Protein AF-A0A031IZ53-F1 (afdb_monomer_lite)

Secondary structure (DSSP, 8-state):
---HHHHHHHHHHHHHHHHHHHHHHHHH----TTS--B-S--------TTTTHHHHTTGGGGGGS-HHHHHHHHHHHHHHHHHHHHTSTTSHHHH--BHHHHHHHHHHHHHHHHHHHHHHH---

pLDDT: mean 81.45, std 12.88, range [38.38, 95.81]

Radius of gyration: 16.67 Å; chains: 1; bounding box: 40×30×51 Å

Foldseek 3Di:
DPPPVPVLVVLVVVLVVLVVQLVVLVVVDDPDVPDFSWDPDAQADDDDPCPPVVCVVCVVVLVVDDPVLSVLVVLLVVLVVVLNQQRHCPHCRNPIPGSVNSVVNSVSSVSSSVSVVVNVPDDD

Sequence (124 aa):
MIRKRDYLNQLKSVRAQLTEINNQIASTHSDDETTPNTANHAFVVAVSSDYCKIYKANLDKLGMIKGTQLSKIVNFYSLIESIILDAKPDGILGSRGSVEDYSEVIEFLDDALKLADELSTQKA

Structure (mmCIF, N/CA/C/O backbone):
data_AF-A0A031IZ53-F1
#
_entry.id   AF-A0A031IZ53-F1
#
loop_
_atom_site.group_PDB
_atom_site.id
_atom_site.type_symbol
_atom_site.label_atom_id
_atom_site.label_alt_id
_atom_site.label_comp_id
_atom_site.label_asym_id
_atom_site.label_entity_id
_atom_site.label_seq_id
_atom_site.pdbx_PDB_ins_code
_atom_site.Cartn_x
_atom_site.Cartn_y
_atom_site.Cartn_z
_atom_site.occupancy
_atom_site.B_iso_or_equiv
_atom_site.auth_seq_id
_atom_site.auth_comp_id
_atom_site.auth_asym_id
_atom_site.auth_atom_id
_atom_site.pdbx_PDB_model_num
ATOM 1 N N . MET A 1 1 ? -0.077 -17.886 17.181 1.00 38.38 1 MET A N 1
ATOM 2 C CA . MET A 1 1 ? 0.265 -16.504 17.587 1.00 38.38 1 MET A CA 1
ATOM 3 C C . MET A 1 1 ? 0.946 -15.830 16.404 1.00 38.38 1 MET A C 1
ATOM 5 O O . MET A 1 1 ? 2.135 -16.024 16.199 1.00 38.38 1 MET A O 1
ATOM 9 N N . ILE A 1 2 ? 0.183 -15.138 15.556 1.00 43.62 2 ILE A N 1
ATOM 10 C CA . ILE A 1 2 ? 0.742 -14.424 14.403 1.00 43.62 2 ILE A CA 1
ATOM 11 C C . ILE A 1 2 ? 1.507 -13.222 14.968 1.00 43.62 2 ILE A C 1
ATOM 13 O O . ILE A 1 2 ? 0.920 -12.352 15.613 1.00 43.62 2 ILE A O 1
ATOM 17 N N . ARG A 1 3 ? 2.839 -13.236 14.858 1.00 48.12 3 ARG A N 1
ATOM 18 C CA . ARG A 1 3 ? 3.704 -12.212 15.451 1.00 48.12 3 ARG A CA 1
ATOM 19 C C . ARG A 1 3 ? 3.433 -10.889 14.737 1.00 48.12 3 ARG A C 1
ATOM 21 O O . ARG A 1 3 ? 3.942 -10.662 13.652 1.00 48.12 3 ARG A O 1
ATOM 28 N N . LYS A 1 4 ? 2.677 -9.992 15.377 1.00 52.06 4 LYS A N 1
ATOM 29 C CA . LYS A 1 4 ? 2.358 -8.627 14.906 1.00 52.06 4 LYS A CA 1
ATOM 30 C C . LYS A 1 4 ? 3.583 -7.845 14.381 1.00 52.06 4 LYS A C 1
ATOM 32 O O . LYS A 1 4 ? 3.432 -6.961 13.551 1.00 52.06 4 LYS A O 1
ATOM 37 N N . ARG A 1 5 ? 4.790 -8.191 14.855 1.00 52.84 5 ARG A N 1
ATOM 38 C CA . ARG A 1 5 ? 6.078 -7.608 14.440 1.00 52.84 5 ARG A CA 1
ATOM 39 C C . ARG A 1 5 ? 6.552 -8.020 13.045 1.00 52.84 5 ARG A C 1
ATOM 41 O O . ARG A 1 5 ? 7.353 -7.295 12.478 1.00 52.84 5 ARG A O 1
ATOM 48 N N . ASP A 1 6 ? 6.089 -9.140 12.499 1.00 71.00 6 ASP A N 1
ATOM 49 C CA . ASP A 1 6 ? 6.628 -9.640 11.232 1.00 71.00 6 ASP A CA 1
ATOM 50 C C . ASP A 1 6 ? 6.065 -8.872 10.025 1.00 71.00 6 ASP A C 1
ATOM 52 O O . ASP A 1 6 ? 6.813 -8.483 9.138 1.00 71.00 6 ASP A O 1
ATOM 56 N N . TYR A 1 7 ? 4.776 -8.511 10.044 1.00 75.19 7 TYR A N 1
ATOM 57 C CA . TYR A 1 7 ? 4.145 -7.804 8.919 1.00 75.19 7 TYR A CA 1
ATOM 58 C C . TYR A 1 7 ? 4.684 -6.393 8.677 1.00 75.19 7 TYR A C 1
ATOM 60 O O . TYR A 1 7 ? 4.908 -6.020 7.532 1.00 75.19 7 TYR A O 1
ATOM 68 N N . LEU A 1 8 ? 4.929 -5.601 9.728 1.00 78.88 8 LEU A N 1
ATOM 69 C CA . LEU A 1 8 ? 5.513 -4.265 9.540 1.00 78.88 8 LEU A CA 1
ATOM 70 C C . LEU A 1 8 ? 6.948 -4.352 9.014 1.00 78.88 8 LEU A C 1
ATOM 72 O O . LEU A 1 8 ? 7.355 -3.525 8.205 1.00 78.88 8 LEU A O 1
ATOM 76 N N . ASN A 1 9 ? 7.704 -5.367 9.434 1.00 82.38 9 ASN A N 1
ATOM 77 C CA . ASN A 1 9 ? 9.044 -5.604 8.905 1.00 82.38 9 ASN A CA 1
ATOM 78 C C . ASN A 1 9 ? 8.999 -6.052 7.438 1.00 82.38 9 ASN A C 1
ATOM 80 O O . ASN A 1 9 ? 9.827 -5.607 6.649 1.00 82.38 9 ASN A O 1
ATOM 84 N N . GLN A 1 10 ? 8.012 -6.867 7.057 1.00 82.94 10 GLN A N 1
ATOM 85 C CA . GLN A 1 10 ? 7.774 -7.237 5.660 1.00 82.94 10 GLN A CA 1
ATOM 86 C C . GLN A 1 10 ? 7.447 -6.006 4.807 1.00 82.94 10 GLN A C 1
ATOM 88 O O . GLN A 1 10 ? 8.076 -5.820 3.772 1.00 82.94 10 GLN A O 1
ATOM 93 N N . LEU A 1 11 ? 6.559 -5.117 5.267 1.00 84.75 11 LEU A N 1
ATOM 94 C CA . LEU A 1 11 ? 6.251 -3.866 4.560 1.00 84.75 11 LEU A CA 1
ATOM 95 C C . LEU A 1 11 ? 7.488 -2.967 4.407 1.00 84.75 11 LEU A C 1
ATOM 97 O O . LEU A 1 11 ? 7.740 -2.447 3.324 1.00 84.75 11 LEU A O 1
ATOM 101 N N . LYS A 1 12 ? 8.318 -2.843 5.449 1.00 87.06 12 LYS A N 1
ATOM 102 C CA . LYS A 1 12 ? 9.592 -2.104 5.371 1.00 87.06 12 LYS A CA 1
ATOM 103 C C . LYS A 1 12 ? 10.574 -2.733 4.378 1.00 87.06 12 LYS A C 1
ATOM 105 O O . LYS A 1 12 ? 11.268 -2.011 3.669 1.00 87.06 12 LYS A O 1
ATOM 110 N N . SER A 1 13 ? 10.629 -4.064 4.310 1.00 86.75 13 SER A N 1
ATOM 111 C CA . SER A 1 13 ? 11.455 -4.772 3.327 1.00 86.75 13 SER A CA 1
ATOM 112 C C . SER A 1 13 ? 10.953 -4.551 1.900 1.00 86.75 13 SER A C 1
ATOM 114 O O . SER A 1 13 ? 11.762 -4.276 1.020 1.00 86.75 13 SER A O 1
ATOM 116 N N . VAL A 1 14 ? 9.636 -4.600 1.682 1.00 87.62 14 VAL A N 1
ATOM 117 C CA . VAL A 1 14 ? 9.013 -4.296 0.384 1.00 87.62 14 VAL A CA 1
ATOM 118 C C . VAL A 1 14 ? 9.337 -2.866 -0.044 1.00 87.62 14 VAL A C 1
ATOM 120 O O . VAL A 1 14 ? 9.787 -2.659 -1.165 1.00 87.62 14 VAL A O 1
ATOM 123 N N . ARG A 1 15 ? 9.223 -1.888 0.863 1.00 90.81 15 ARG A N 1
ATOM 124 C CA . ARG A 1 15 ? 9.604 -0.493 0.592 1.00 90.81 15 ARG A CA 1
ATOM 125 C C . ARG A 1 15 ? 11.054 -0.366 0.124 1.00 90.81 15 ARG A C 1
ATOM 127 O O . ARG A 1 15 ? 11.336 0.348 -0.835 1.00 90.81 15 ARG A O 1
ATOM 134 N N . ALA A 1 16 ? 11.976 -1.053 0.802 1.00 88.75 16 ALA A N 1
ATOM 135 C CA . ALA A 1 16 ? 13.389 -1.036 0.438 1.00 88.75 16 ALA A CA 1
ATOM 136 C C . ALA A 1 16 ? 13.621 -1.621 -0.965 1.00 88.75 16 ALA A C 1
ATOM 138 O O . ALA A 1 16 ? 14.345 -1.018 -1.751 1.00 88.75 16 ALA A O 1
ATOM 139 N N . GLN A 1 17 ? 12.952 -2.730 -1.298 1.00 88.19 17 GLN A N 1
ATOM 140 C CA . GLN A 1 17 ? 13.019 -3.338 -2.632 1.00 88.19 17 GLN A CA 1
ATOM 141 C C . GLN A 1 17 ? 12.468 -2.405 -3.716 1.00 88.19 17 GLN A C 1
ATOM 143 O O . GLN A 1 17 ? 13.121 -2.210 -4.736 1.00 88.19 17 GLN A O 1
ATOM 148 N N . LEU A 1 18 ? 11.309 -1.779 -3.483 1.00 87.56 18 LEU A N 1
ATOM 149 C CA . LEU A 1 18 ? 10.729 -0.813 -4.421 1.00 87.56 18 LEU A CA 1
ATOM 150 C C . LEU A 1 18 ? 11.670 0.372 -4.658 1.00 87.56 18 LEU A C 1
ATOM 152 O O . LEU A 1 18 ? 11.865 0.784 -5.796 1.00 87.56 18 LEU A O 1
ATOM 156 N N . THR A 1 19 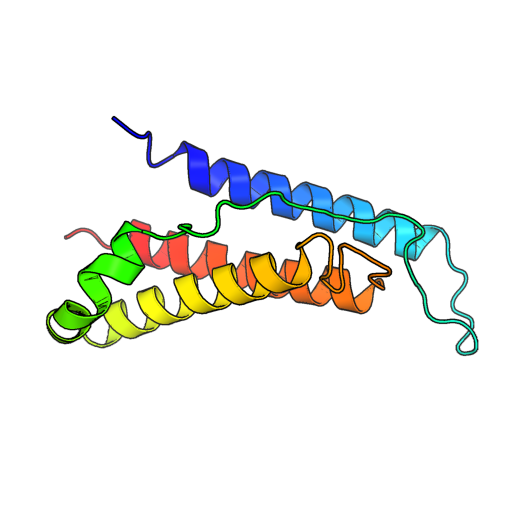? 12.305 0.879 -3.598 1.00 88.31 19 THR A N 1
ATOM 157 C CA . THR A 1 19 ? 13.276 1.981 -3.694 1.00 88.31 19 THR A CA 1
ATOM 158 C C . THR A 1 19 ? 14.505 1.578 -4.509 1.00 88.31 19 THR A C 1
ATOM 160 O O . THR A 1 19 ? 14.999 2.360 -5.318 1.00 88.31 19 THR A O 1
ATOM 163 N N . GLU A 1 20 ? 15.009 0.361 -4.307 1.00 89.06 20 GLU A N 1
ATOM 164 C CA . GLU A 1 20 ? 16.140 -0.161 -5.070 1.00 89.06 20 GLU A CA 1
ATOM 165 C C . GLU A 1 20 ? 15.803 -0.278 -6.561 1.00 89.06 20 GLU A C 1
ATOM 167 O O . GLU A 1 20 ? 16.568 0.210 -7.391 1.00 89.06 20 GLU A O 1
ATOM 172 N N . ILE A 1 21 ? 14.634 -0.836 -6.893 1.00 86.12 21 ILE A N 1
ATOM 173 C CA . ILE A 1 21 ? 14.150 -0.934 -8.277 1.00 86.12 21 ILE A CA 1
ATOM 174 C C . ILE A 1 21 ? 14.008 0.461 -8.892 1.00 86.12 21 ILE A C 1
ATOM 176 O O . ILE A 1 21 ? 14.519 0.701 -9.984 1.00 86.12 21 ILE A O 1
ATOM 180 N N . ASN A 1 22 ? 13.396 1.404 -8.174 1.00 85.88 22 ASN A N 1
ATOM 181 C CA . ASN A 1 22 ? 13.209 2.771 -8.650 1.00 85.88 22 ASN A CA 1
ATOM 182 C C . ASN A 1 22 ? 14.541 3.447 -9.023 1.00 85.88 22 ASN A C 1
ATOM 184 O O . ASN A 1 22 ? 14.692 4.010 -10.105 1.00 85.88 22 ASN A O 1
ATOM 188 N N . ASN A 1 23 ? 15.553 3.310 -8.160 1.00 86.31 23 ASN A N 1
ATOM 189 C CA . ASN A 1 23 ? 16.892 3.851 -8.405 1.00 86.31 23 ASN A CA 1
ATOM 190 C C . ASN A 1 23 ? 17.600 3.167 -9.589 1.00 86.31 23 ASN A C 1
ATOM 192 O O . ASN A 1 23 ? 18.363 3.810 -10.315 1.00 86.31 23 ASN A O 1
ATOM 196 N N . GLN A 1 24 ? 17.370 1.868 -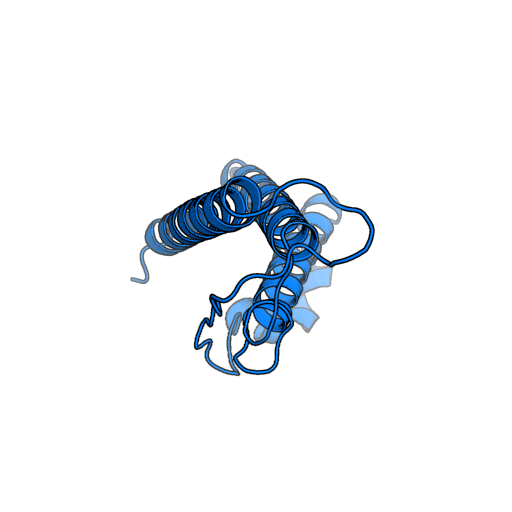9.804 1.00 84.50 24 GLN A N 1
ATOM 197 C CA . GLN A 1 24 ? 17.913 1.147 -10.961 1.00 84.50 24 GLN A CA 1
ATOM 198 C C . GLN A 1 24 ? 17.305 1.654 -12.273 1.00 84.50 24 GLN A C 1
ATOM 200 O O . GLN A 1 24 ? 18.037 1.883 -13.235 1.00 84.50 24 GLN A O 1
ATOM 205 N N . ILE A 1 25 ? 15.989 1.879 -12.302 1.00 80.94 25 ILE A N 1
ATOM 206 C CA . ILE A 1 25 ? 15.299 2.443 -13.468 1.00 80.94 25 ILE A CA 1
ATOM 207 C C . ILE A 1 25 ? 15.837 3.856 -13.746 1.00 80.94 25 ILE A C 1
ATOM 209 O O . ILE A 1 25 ? 16.320 4.120 -14.848 1.00 80.94 25 ILE A O 1
ATOM 213 N N . ALA A 1 26 ? 15.884 4.711 -12.718 1.00 81.31 26 ALA A N 1
ATOM 214 C CA . ALA A 1 26 ? 16.379 6.083 -12.823 1.00 81.31 26 ALA A CA 1
ATOM 215 C C . ALA A 1 26 ? 17.839 6.172 -13.301 1.00 81.31 26 ALA A C 1
ATOM 217 O O . ALA A 1 26 ? 18.166 7.025 -14.116 1.00 81.31 26 ALA A O 1
ATOM 218 N N . SER A 1 27 ? 18.722 5.278 -12.843 1.00 79.06 27 SER A N 1
ATOM 219 C CA . SER A 1 27 ? 20.139 5.275 -13.249 1.00 79.06 27 SER A CA 1
ATOM 220 C C . SER A 1 27 ? 20.401 4.710 -14.648 1.00 79.06 27 SER A C 1
ATOM 222 O O . SER A 1 27 ? 21.475 4.938 -15.203 1.00 79.06 27 SER A O 1
ATOM 224 N N . THR A 1 28 ? 19.445 3.972 -15.221 1.00 72.88 28 THR A N 1
ATOM 225 C CA . THR A 1 28 ? 19.578 3.370 -16.557 1.00 72.88 28 THR A CA 1
ATOM 226 C C . THR A 1 28 ? 19.089 4.308 -17.667 1.00 72.88 28 THR A C 1
ATOM 228 O O . THR A 1 28 ? 19.473 4.132 -18.824 1.00 72.88 28 THR A O 1
ATOM 231 N N . HIS A 1 29 ? 18.277 5.316 -17.338 1.00 63.59 29 HIS A N 1
ATOM 232 C CA . HIS A 1 29 ? 17.805 6.312 -18.298 1.00 63.59 29 HIS A CA 1
ATOM 233 C C . HIS A 1 29 ? 18.656 7.583 -18.288 1.00 63.59 29 HIS A C 1
ATOM 235 O O . HIS A 1 29 ? 19.067 8.088 -17.248 1.00 63.59 29 HIS A O 1
ATOM 241 N N . SER A 1 30 ? 18.884 8.114 -19.486 1.00 59.06 30 SER A N 1
ATOM 242 C CA . SER A 1 30 ? 19.298 9.496 -19.697 1.00 59.06 30 SER A CA 1
ATOM 243 C C . SER A 1 30 ? 18.006 10.279 -19.928 1.00 59.06 30 SER A C 1
ATOM 245 O O . SER A 1 30 ? 17.250 9.873 -20.805 1.00 59.06 30 SER A O 1
ATOM 247 N N . ASP A 1 31 ? 17.727 11.319 -19.136 1.00 56.59 31 ASP A N 1
ATOM 248 C CA . ASP A 1 31 ? 16.499 12.135 -19.205 1.00 56.59 31 ASP A CA 1
ATOM 249 C C . ASP A 1 31 ? 16.269 12.722 -20.616 1.00 56.59 31 ASP A C 1
ATOM 251 O O . ASP A 1 31 ? 16.681 13.842 -20.920 1.00 56.59 31 ASP A O 1
ATOM 255 N N . ASP A 1 32 ? 15.627 11.959 -21.496 1.00 57.19 32 ASP A N 1
ATOM 256 C CA . ASP A 1 32 ? 15.131 12.406 -22.793 1.00 57.19 32 ASP A CA 1
ATOM 257 C C . ASP A 1 32 ? 13.599 12.350 -22.730 1.00 57.19 32 ASP A C 1
ATOM 259 O O . ASP A 1 32 ? 13.010 11.279 -22.569 1.00 57.19 32 ASP A O 1
ATOM 263 N N . GLU A 1 33 ? 12.949 13.516 -22.821 1.00 57.88 33 GLU A N 1
ATOM 264 C CA . GLU A 1 33 ? 11.493 13.706 -22.674 1.00 57.88 33 GLU A CA 1
ATOM 265 C C . GLU A 1 33 ? 10.656 12.873 -23.667 1.00 57.88 33 GLU A C 1
ATOM 267 O O . GLU A 1 33 ? 9.431 12.798 -23.563 1.00 57.88 33 GLU A O 1
ATOM 272 N N . THR A 1 34 ? 11.303 12.253 -24.657 1.00 57.69 34 THR A N 1
ATOM 273 C CA . THR A 1 34 ? 10.658 11.509 -25.739 1.00 57.69 34 THR A CA 1
ATOM 274 C C . THR A 1 34 ? 10.385 10.035 -25.424 1.00 57.69 34 THR A C 1
ATOM 276 O O . THR A 1 34 ? 9.593 9.410 -26.138 1.00 57.69 34 THR A O 1
ATOM 279 N N . THR A 1 35 ? 10.959 9.473 -24.353 1.00 58.22 35 THR A N 1
ATOM 280 C CA . THR A 1 35 ? 10.725 8.077 -23.940 1.00 58.22 35 THR A CA 1
ATOM 281 C C . THR A 1 35 ? 10.416 7.971 -22.446 1.00 58.22 35 THR A C 1
ATOM 283 O O . THR A 1 35 ? 11.234 8.405 -21.638 1.00 58.22 35 THR A O 1
ATOM 286 N N . PRO A 1 36 ? 9.271 7.380 -22.046 1.00 60.78 36 PRO A N 1
ATOM 287 C CA . PRO A 1 36 ? 8.944 7.225 -20.634 1.00 60.78 36 PRO A CA 1
ATOM 288 C C . PRO A 1 36 ? 9.957 6.305 -19.946 1.00 60.78 36 PRO A C 1
ATOM 290 O O . PRO A 1 36 ? 10.331 5.264 -20.493 1.00 60.78 36 PRO A O 1
ATOM 293 N N . ASN A 1 37 ? 10.370 6.687 -18.735 1.00 66.81 37 ASN A N 1
ATOM 294 C CA . ASN A 1 37 ? 11.379 5.999 -17.934 1.00 66.81 37 ASN A CA 1
ATOM 295 C C . ASN A 1 37 ? 10.796 4.720 -17.304 1.00 66.81 37 ASN A C 1
ATOM 297 O O . ASN A 1 37 ? 10.559 4.632 -16.100 1.00 66.81 37 ASN A O 1
ATOM 301 N N . THR A 1 38 ? 10.449 3.753 -18.156 1.00 64.88 38 THR A N 1
ATOM 302 C CA . THR A 1 38 ? 9.776 2.510 -17.765 1.00 64.88 38 THR A CA 1
ATOM 303 C C . THR A 1 38 ? 10.771 1.419 -17.410 1.00 64.88 38 THR A C 1
ATOM 305 O O . THR A 1 38 ? 11.774 1.220 -18.102 1.00 64.88 38 THR A O 1
ATOM 308 N N . ALA A 1 39 ? 10.451 0.646 -16.379 1.00 61.12 39 ALA A N 1
ATOM 309 C CA . ALA A 1 39 ? 11.208 -0.531 -16.002 1.00 61.12 39 ALA A CA 1
ATOM 310 C C . ALA A 1 39 ? 11.087 -1.646 -17.053 1.00 61.12 39 ALA A C 1
ATOM 312 O O . ALA A 1 39 ? 9.991 -1.995 -17.489 1.00 61.12 39 ALA A O 1
ATOM 313 N N . ASN A 1 40 ? 12.199 -2.329 -17.339 1.00 64.50 40 ASN A N 1
ATOM 314 C CA . ASN A 1 40 ? 12.174 -3.702 -17.869 1.00 64.50 40 ASN A CA 1
ATOM 315 C C . ASN A 1 40 ? 11.979 -4.749 -16.747 1.00 64.50 40 ASN A C 1
ATOM 317 O O . ASN A 1 40 ? 12.203 -5.944 -16.953 1.00 64.50 40 ASN A O 1
ATOM 321 N N . HIS A 1 41 ? 11.626 -4.313 -15.535 1.00 65.00 41 HIS A N 1
ATOM 322 C CA . HIS A 1 41 ? 11.416 -5.160 -14.366 1.00 65.00 41 HIS A CA 1
ATOM 323 C C . HIS A 1 41 ? 9.991 -5.009 -13.842 1.00 65.00 41 HIS A C 1
ATOM 325 O O . HIS A 1 41 ? 9.541 -3.911 -13.522 1.00 65.00 41 HIS A O 1
ATOM 331 N N . ALA A 1 42 ? 9.301 -6.145 -13.755 1.00 77.69 42 ALA A N 1
ATOM 332 C CA . ALA A 1 42 ? 7.992 -6.256 -13.140 1.00 77.69 42 ALA A CA 1
ATOM 333 C C . ALA A 1 42 ? 8.154 -6.546 -11.645 1.00 77.69 42 ALA A C 1
ATOM 335 O O . ALA A 1 42 ? 8.842 -7.498 -11.264 1.00 77.69 42 ALA A O 1
ATOM 336 N N . PHE A 1 43 ? 7.485 -5.762 -10.806 1.00 83.12 43 PHE A N 1
ATOM 337 C CA . PHE A 1 43 ? 7.331 -6.055 -9.390 1.00 83.12 43 PHE A CA 1
ATOM 338 C C . PHE A 1 43 ? 5.941 -6.641 -9.152 1.00 83.12 43 PHE A C 1
ATOM 340 O O . PHE A 1 43 ? 4.930 -5.951 -9.262 1.00 83.12 43 PHE A O 1
ATOM 347 N N . VAL A 1 44 ? 5.897 -7.936 -8.833 1.00 83.88 44 VAL A N 1
ATOM 348 C CA . VAL A 1 44 ? 4.647 -8.677 -8.641 1.00 83.88 44 VAL A CA 1
ATOM 349 C C . VAL A 1 44 ? 4.594 -9.264 -7.243 1.00 83.88 44 VAL A C 1
ATOM 351 O O . VAL A 1 44 ? 5.481 -10.014 -6.831 1.00 83.88 44 VAL A O 1
ATOM 354 N N . VAL A 1 45 ? 3.499 -8.997 -6.537 1.00 79.88 45 VAL A N 1
ATOM 355 C CA . VAL A 1 45 ? 3.205 -9.606 -5.242 1.00 79.88 45 VAL A CA 1
ATOM 356 C C . VAL A 1 45 ? 1.974 -10.492 -5.375 1.00 79.88 45 VAL A C 1
ATOM 358 O O . VAL A 1 45 ? 0.863 -10.036 -5.642 1.00 79.88 45 VAL A O 1
ATOM 361 N N . ALA A 1 46 ? 2.158 -11.790 -5.137 1.00 76.00 46 ALA A N 1
ATOM 362 C CA . ALA A 1 46 ? 1.050 -12.728 -5.037 1.00 76.00 46 ALA A CA 1
ATOM 363 C C . ALA A 1 46 ? 0.355 -12.562 -3.677 1.00 76.00 46 ALA A C 1
ATOM 365 O O . ALA A 1 46 ? 0.763 -13.144 -2.670 1.00 76.00 46 ALA A O 1
ATOM 366 N N . VAL A 1 47 ? -0.698 -11.748 -3.646 1.00 77.31 47 VAL A N 1
ATOM 367 C CA . VAL A 1 47 ? -1.525 -11.544 -2.454 1.00 77.31 47 VAL A CA 1
ATOM 368 C C . VAL A 1 47 ? -2.794 -12.384 -2.561 1.00 77.31 47 VAL A C 1
ATOM 370 O O . VAL A 1 47 ? -3.475 -12.378 -3.584 1.00 77.31 47 VAL A O 1
ATOM 373 N N . SER A 1 48 ? -3.131 -13.107 -1.491 1.00 80.06 48 SER A N 1
ATOM 374 C CA . SER A 1 48 ? -4.395 -13.846 -1.413 1.00 80.06 48 SER A CA 1
ATOM 375 C C . SER A 1 48 ? -5.587 -12.906 -1.602 1.00 80.06 48 SER A C 1
ATOM 377 O O . SER A 1 48 ? -5.598 -11.819 -1.029 1.00 80.06 48 SER A O 1
ATOM 379 N N . SER A 1 49 ? -6.624 -13.332 -2.330 1.00 75.94 49 SER A N 1
ATOM 380 C CA . SER A 1 49 ? -7.847 -12.538 -2.567 1.00 75.94 49 SER A CA 1
ATOM 381 C C . SER A 1 49 ? -8.552 -12.112 -1.274 1.00 75.94 49 SER A C 1
ATOM 383 O O . SER A 1 49 ? -9.266 -11.110 -1.225 1.00 75.94 49 SER A O 1
ATOM 385 N N . ASP A 1 50 ? -8.305 -12.854 -0.203 1.00 81.12 50 ASP A N 1
ATOM 386 C CA . ASP A 1 50 ? -8.857 -12.639 1.119 1.00 81.12 50 ASP A CA 1
ATOM 387 C C . ASP A 1 50 ? -7.934 -11.826 2.050 1.00 81.12 50 ASP A C 1
ATOM 389 O O . ASP A 1 50 ? -8.099 -11.871 3.265 1.00 81.12 50 ASP A O 1
ATOM 393 N N . TYR A 1 51 ? -6.985 -11.042 1.528 1.00 82.44 51 TYR A N 1
ATOM 394 C CA . TYR A 1 51 ? -6.180 -10.123 2.346 1.00 82.44 51 TYR A CA 1
ATOM 395 C C . TYR A 1 51 ? -7.042 -9.204 3.222 1.00 82.44 51 TYR A C 1
ATOM 397 O O . TYR A 1 51 ? -8.188 -8.867 2.903 1.00 82.44 51 TYR A O 1
ATOM 405 N N . CYS A 1 52 ? -6.467 -8.795 4.355 1.00 84.19 52 CYS A N 1
ATOM 406 C CA . CYS A 1 52 ? -7.126 -7.952 5.350 1.00 84.19 52 CYS A CA 1
ATOM 407 C C . CYS A 1 52 ? -8.450 -8.534 5.884 1.00 84.19 52 CYS A C 1
ATOM 409 O O . CYS A 1 52 ? -9.339 -7.777 6.271 1.00 84.19 52 CYS A O 1
ATOM 411 N N . LYS A 1 53 ? -8.565 -9.876 5.977 1.00 85.81 53 LYS A N 1
ATOM 412 C CA . LYS A 1 53 ? -9.750 -10.601 6.499 1.00 85.81 53 LYS A CA 1
ATOM 413 C C . LYS A 1 53 ? -10.369 -9.960 7.728 1.00 85.81 53 LYS A C 1
ATOM 415 O O . LYS A 1 53 ? -11.577 -9.784 7.788 1.00 85.81 53 LYS A O 1
ATOM 420 N N . ILE A 1 54 ? -9.536 -9.641 8.717 1.00 85.31 54 ILE A N 1
ATOM 421 C CA . ILE A 1 54 ? -9.997 -9.127 10.009 1.00 85.31 54 ILE A CA 1
ATOM 422 C C . ILE A 1 54 ? -10.654 -7.759 9.831 1.00 85.31 54 ILE A C 1
ATOM 424 O O . ILE A 1 54 ? -11.715 -7.526 10.397 1.00 85.31 54 ILE A O 1
ATOM 428 N N . TYR A 1 55 ? -10.058 -6.875 9.031 1.00 87.12 55 TYR A N 1
ATOM 429 C CA . TYR A 1 55 ? -10.638 -5.569 8.737 1.00 87.12 55 TYR A CA 1
ATOM 430 C C . TYR A 1 55 ? -11.953 -5.710 7.968 1.00 87.12 55 TYR A C 1
ATOM 432 O O . TYR A 1 55 ? -12.983 -5.232 8.435 1.00 87.12 55 TYR A O 1
ATOM 440 N N . LYS A 1 56 ? -11.941 -6.465 6.861 1.00 87.75 56 LYS A N 1
ATOM 441 C CA . LYS A 1 56 ? -13.123 -6.702 6.019 1.00 87.75 56 LYS A CA 1
ATOM 442 C C . LYS A 1 56 ? -14.287 -7.323 6.808 1.00 87.75 56 LYS A C 1
ATOM 444 O O . LYS A 1 56 ? -15.431 -6.928 6.624 1.00 87.75 56 LYS A O 1
ATOM 449 N N . ALA A 1 57 ? -13.998 -8.238 7.735 1.00 89.44 57 ALA A N 1
ATOM 450 C CA . ALA A 1 57 ? -14.995 -8.899 8.580 1.00 89.44 57 ALA A CA 1
ATOM 451 C C . ALA A 1 57 ? -15.551 -8.035 9.729 1.00 89.44 57 ALA A C 1
ATOM 453 O O . ALA A 1 57 ? -16.436 -8.497 10.444 1.00 89.44 57 ALA A O 1
ATOM 454 N N . ASN A 1 58 ? -15.013 -6.834 9.962 1.00 88.25 58 ASN A N 1
ATOM 455 C CA . ASN A 1 58 ? -15.462 -5.936 11.033 1.00 88.25 58 ASN A CA 1
ATOM 456 C C . ASN A 1 58 ? -15.787 -4.522 10.518 1.00 88.25 58 ASN A C 1
ATOM 458 O O . ASN A 1 58 ? -15.821 -3.578 11.309 1.00 88.25 58 ASN A O 1
ATOM 462 N N . LEU A 1 59 ? -16.025 -4.363 9.209 1.00 86.88 59 LEU A N 1
ATOM 463 C CA . LEU A 1 59 ? -16.415 -3.081 8.606 1.00 86.88 59 LEU A CA 1
ATOM 464 C C . LEU A 1 59 ? -17.701 -2.514 9.232 1.00 86.88 59 LEU A C 1
ATOM 466 O O . LEU A 1 59 ? -17.813 -1.313 9.456 1.00 86.88 59 LEU A O 1
ATOM 470 N N . ASP A 1 60 ? -18.641 -3.389 9.584 1.00 87.38 60 ASP A N 1
ATOM 471 C CA . ASP A 1 60 ? -19.904 -3.076 10.260 1.00 87.38 60 ASP A CA 1
ATOM 472 C C . ASP A 1 60 ? -19.717 -2.508 11.678 1.00 87.38 60 ASP A C 1
ATOM 474 O O . ASP A 1 60 ? -20.577 -1.792 12.188 1.00 87.38 60 ASP A O 1
ATOM 478 N N . LYS A 1 61 ? -18.572 -2.782 12.312 1.00 85.44 61 LYS A N 1
ATOM 479 C CA . LYS A 1 61 ? -18.243 -2.342 13.679 1.00 85.44 61 LYS A CA 1
ATOM 480 C C . LYS A 1 61 ? -17.365 -1.099 13.716 1.00 85.44 61 LYS A C 1
ATOM 482 O O . LYS A 1 61 ? -17.049 -0.612 14.801 1.00 85.44 61 LYS A O 1
ATOM 487 N N . LEU A 1 62 ? -16.982 -0.556 12.559 1.00 82.19 62 LEU A N 1
ATOM 488 C CA . LEU A 1 62 ? -16.122 0.626 12.471 1.00 82.19 62 LEU A CA 1
ATOM 489 C C . LEU A 1 62 ? -16.695 1.836 13.223 1.00 82.19 62 LEU A C 1
ATOM 491 O O . LEU A 1 62 ? -15.939 2.575 13.848 1.00 82.19 62 LEU A O 1
ATOM 495 N N . GLY A 1 63 ? -18.024 1.985 13.256 1.00 80.75 63 GLY A N 1
ATOM 496 C CA . GLY A 1 63 ? -18.705 3.055 13.996 1.00 80.75 63 GLY A CA 1
ATOM 497 C C . GLY A 1 63 ? -18.512 3.017 15.520 1.00 80.75 63 GLY A C 1
ATOM 498 O O . GLY A 1 63 ? -18.837 3.990 16.193 1.00 80.75 63 GLY A O 1
ATOM 499 N N . MET A 1 64 ? -17.972 1.926 16.076 1.00 83.56 64 MET A N 1
ATOM 500 C CA . MET A 1 64 ? -17.660 1.803 17.508 1.00 83.56 64 MET A CA 1
ATOM 501 C C . MET A 1 64 ? -16.269 2.346 17.876 1.00 83.56 64 MET A C 1
ATOM 503 O O . MET A 1 64 ? -15.933 2.437 19.057 1.00 83.56 64 MET A O 1
ATOM 507 N N . ILE A 1 65 ? -15.443 2.697 16.886 1.00 84.31 65 ILE A N 1
ATOM 508 C CA . ILE A 1 65 ? -14.086 3.219 17.080 1.00 84.31 65 ILE A CA 1
ATOM 509 C C . ILE A 1 65 ? -14.143 4.750 17.193 1.00 84.31 65 ILE A C 1
ATOM 511 O O . ILE A 1 65 ? -14.919 5.408 16.502 1.00 84.31 65 ILE A O 1
ATOM 515 N N . LYS A 1 66 ? -13.295 5.352 18.043 1.00 82.31 66 LYS A N 1
ATOM 516 C CA . LYS A 1 66 ? -13.172 6.820 18.131 1.00 82.31 66 LYS A CA 1
ATOM 517 C C . LYS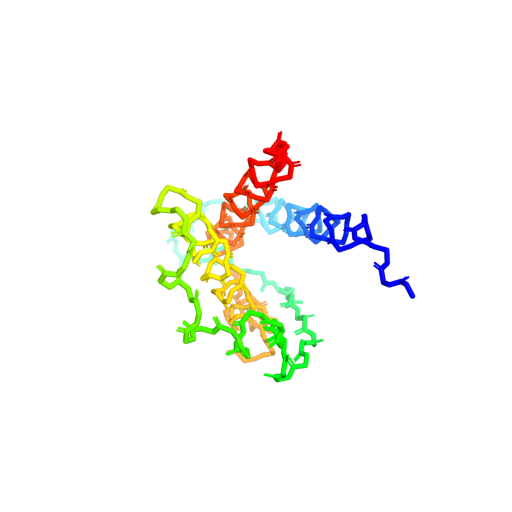 A 1 66 ? -12.860 7.403 16.748 1.00 82.31 66 LYS A C 1
ATOM 519 O O . LYS A 1 66 ? -11.947 6.923 16.083 1.00 82.31 66 LYS A O 1
ATOM 524 N N . GLY A 1 67 ? -13.551 8.472 16.346 1.00 79.38 67 GLY A N 1
ATOM 525 C CA . GLY A 1 67 ? -13.473 9.012 14.978 1.00 79.38 67 GLY A CA 1
ATOM 526 C C . GLY A 1 67 ? -12.051 9.290 14.465 1.00 79.38 67 GLY A C 1
ATOM 527 O O . GLY A 1 67 ? -11.748 8.998 13.313 1.00 79.38 67 GLY A O 1
ATOM 528 N N . THR A 1 68 ? -11.146 9.764 15.328 1.00 80.94 68 THR A N 1
ATOM 529 C CA . THR A 1 68 ? -9.737 10.025 14.974 1.00 80.94 68 THR A CA 1
ATOM 530 C C . THR A 1 68 ? -8.891 8.763 14.793 1.00 80.94 68 THR A C 1
ATOM 532 O O . THR A 1 68 ? -7.904 8.791 14.065 1.00 80.94 68 THR A O 1
ATOM 535 N N . GLN A 1 69 ? -9.240 7.660 15.456 1.00 84.31 69 GLN A N 1
ATOM 536 C CA . GLN A 1 69 ? -8.608 6.353 15.249 1.00 84.31 69 GLN A CA 1
ATOM 537 C C . GLN A 1 69 ? -9.201 5.653 14.030 1.00 84.31 69 GLN A C 1
ATOM 539 O O . GLN A 1 69 ? -8.474 5.031 13.260 1.00 84.31 69 GLN A O 1
ATOM 544 N N . LEU A 1 70 ? -10.514 5.787 13.843 1.00 87.88 70 LEU A N 1
ATOM 545 C CA . LEU A 1 70 ? -11.233 5.196 12.729 1.00 87.88 70 LEU A CA 1
ATOM 546 C C . LEU A 1 70 ? -10.681 5.681 11.387 1.00 87.88 70 LEU A C 1
ATOM 548 O O . LEU A 1 70 ? -10.351 4.854 10.541 1.00 87.88 70 LEU A O 1
ATOM 552 N N . SER A 1 71 ? -10.528 6.997 11.210 1.00 89.38 71 SER A N 1
ATOM 553 C CA . SER A 1 71 ? -10.003 7.558 9.960 1.00 89.38 71 SER A CA 1
ATOM 554 C C . SER A 1 71 ? -8.610 7.023 9.630 1.00 89.38 71 SER A C 1
ATOM 556 O O . SER A 1 71 ? -8.353 6.646 8.493 1.00 89.38 71 SER A O 1
ATOM 558 N N . LYS A 1 72 ? -7.730 6.895 10.630 1.00 91.56 72 LYS A N 1
ATOM 559 C CA . LYS A 1 72 ? -6.383 6.336 10.451 1.00 91.56 72 LYS A CA 1
ATOM 560 C C . LYS A 1 72 ? -6.407 4.864 10.054 1.00 91.56 72 LYS A C 1
ATOM 562 O O . LYS A 1 72 ? -5.639 4.463 9.190 1.00 91.56 72 LYS A O 1
ATOM 567 N N . ILE A 1 73 ? -7.285 4.067 10.668 1.00 89.88 73 ILE A N 1
ATOM 568 C CA . ILE A 1 73 ? -7.443 2.645 10.334 1.00 89.88 73 ILE A CA 1
ATOM 569 C C . ILE A 1 73 ? -7.944 2.491 8.898 1.00 89.88 73 ILE A C 1
ATOM 571 O O . ILE A 1 73 ? -7.369 1.715 8.141 1.00 89.88 73 ILE A O 1
ATOM 575 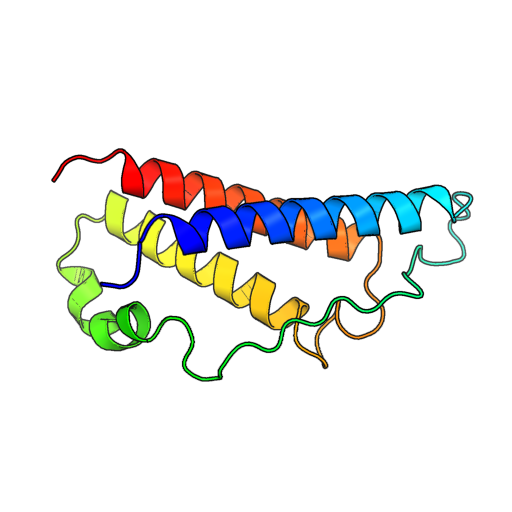N N . VAL A 1 74 ? -8.988 3.234 8.523 1.00 91.12 74 VAL A N 1
ATOM 576 C CA . VAL A 1 74 ? -9.548 3.191 7.166 1.00 91.12 74 VAL A CA 1
ATOM 577 C C . VAL A 1 74 ? -8.491 3.615 6.149 1.00 91.12 74 VAL A C 1
ATOM 579 O O . VAL A 1 74 ? -8.222 2.860 5.224 1.00 91.12 74 VAL A O 1
ATOM 582 N N . ASN A 1 75 ? -7.820 4.749 6.372 1.00 93.12 75 ASN A N 1
ATOM 583 C CA . ASN A 1 75 ? -6.777 5.244 5.472 1.00 93.12 75 ASN A CA 1
ATOM 584 C C . ASN A 1 75 ? -5.618 4.251 5.330 1.00 93.12 75 ASN A C 1
ATOM 586 O O . ASN A 1 75 ? -5.156 4.018 4.219 1.00 93.12 75 ASN A O 1
ATOM 590 N N . PHE A 1 76 ? -5.186 3.623 6.428 1.00 93.56 76 PHE A N 1
ATOM 591 C CA . PHE A 1 76 ? -4.143 2.601 6.384 1.00 93.56 76 PHE A CA 1
ATOM 592 C C . PHE A 1 76 ? -4.531 1.446 5.455 1.00 93.56 76 PHE A C 1
ATOM 594 O O . PHE A 1 76 ? -3.752 1.069 4.584 1.00 93.56 76 PHE A O 1
ATOM 601 N N . TYR A 1 77 ? -5.735 0.888 5.613 1.00 91.88 77 TYR A N 1
ATOM 602 C 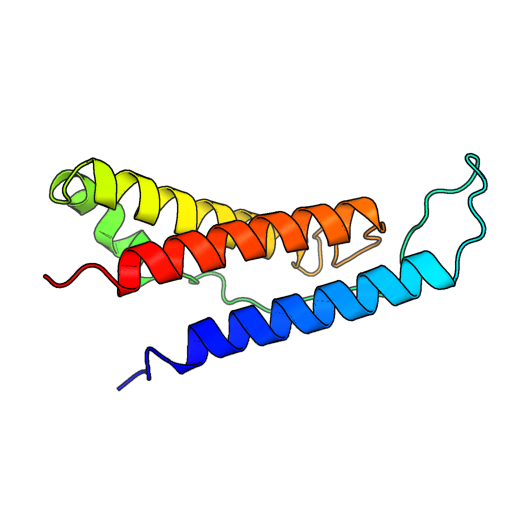CA . TYR A 1 77 ? -6.168 -0.228 4.773 1.00 91.88 77 TYR A CA 1
ATOM 603 C C . TYR A 1 77 ? -6.418 0.181 3.320 1.00 91.88 77 TYR A C 1
ATOM 605 O O . TYR A 1 77 ? -6.106 -0.614 2.438 1.00 91.88 77 TYR A O 1
ATOM 613 N N . SER A 1 78 ? -6.909 1.397 3.066 1.00 92.31 78 SER A N 1
ATOM 614 C CA . SER A 1 78 ? -7.075 1.919 1.705 1.00 92.31 78 SER A CA 1
ATOM 615 C C . SER A 1 78 ? -5.736 2.064 0.979 1.00 92.31 78 SER A C 1
ATOM 617 O O . SER A 1 78 ? -5.626 1.632 -0.162 1.00 92.31 78 SER A O 1
ATOM 619 N N . LEU A 1 79 ? -4.699 2.592 1.641 1.00 94.88 79 LEU A N 1
ATOM 620 C CA . LEU A 1 79 ? -3.357 2.693 1.052 1.00 94.88 79 LEU A CA 1
ATOM 621 C C . LEU A 1 79 ? -2.780 1.312 0.725 1.00 94.88 79 LEU A C 1
ATOM 623 O O . LEU A 1 79 ? -2.272 1.093 -0.371 1.00 94.88 79 LEU A O 1
ATOM 627 N N . ILE A 1 80 ? -2.909 0.355 1.649 1.00 92.25 80 ILE A N 1
ATOM 628 C CA . ILE A 1 80 ? -2.479 -1.029 1.411 1.00 92.25 80 ILE A CA 1
ATOM 629 C C . ILE A 1 80 ? -3.235 -1.649 0.230 1.00 92.25 80 ILE A C 1
ATOM 631 O O . ILE A 1 80 ? -2.641 -2.378 -0.558 1.00 92.25 80 ILE A O 1
ATOM 635 N N . GLU A 1 81 ? -4.530 -1.371 0.090 1.00 91.38 81 GLU A N 1
ATOM 636 C CA . GLU A 1 81 ? -5.333 -1.860 -1.029 1.00 91.38 81 GLU A CA 1
ATOM 637 C C . GLU A 1 81 ? -4.878 -1.281 -2.374 1.00 91.38 81 GLU A C 1
ATOM 639 O O . GLU A 1 81 ? -4.711 -2.061 -3.311 1.00 91.38 81 GLU A O 1
ATOM 644 N N . SER A 1 82 ? -4.593 0.023 -2.452 1.00 92.50 82 SER A N 1
ATOM 645 C CA . SER A 1 82 ? -4.020 0.653 -3.652 1.00 92.50 82 SER A CA 1
ATOM 646 C C . SER A 1 82 ? -2.684 0.018 -4.043 1.00 92.50 82 SER A C 1
ATOM 648 O O . SER A 1 82 ? -2.551 -0.493 -5.149 1.00 92.50 82 SER A O 1
ATOM 650 N N . ILE A 1 83 ? -1.745 -0.094 -3.096 1.00 92.75 83 ILE A N 1
ATOM 651 C CA . ILE A 1 83 ? -0.424 -0.705 -3.336 1.00 92.75 83 ILE A CA 1
ATOM 652 C C . ILE A 1 83 ? -0.561 -2.141 -3.862 1.00 92.75 83 ILE A C 1
ATOM 654 O O . ILE A 1 83 ? 0.163 -2.561 -4.763 1.00 92.75 83 ILE A O 1
ATOM 658 N N . ILE A 1 84 ? -1.489 -2.923 -3.299 1.00 90.62 84 ILE A N 1
ATOM 659 C CA . ILE A 1 84 ? -1.736 -4.296 -3.749 1.00 90.62 84 ILE A CA 1
ATOM 660 C C . ILE A 1 84 ? -2.304 -4.311 -5.169 1.00 90.62 84 ILE A C 1
ATOM 662 O O . ILE A 1 84 ? -1.961 -5.212 -5.927 1.00 90.62 84 ILE A O 1
ATOM 666 N N . LEU A 1 85 ? -3.182 -3.373 -5.534 1.00 90.44 85 LEU A N 1
ATOM 667 C CA . LEU A 1 85 ? -3.720 -3.288 -6.893 1.00 90.44 85 LEU A CA 1
ATOM 668 C C . LEU A 1 85 ? -2.615 -3.008 -7.914 1.00 90.44 85 LEU A C 1
ATOM 670 O O . LEU A 1 85 ? -2.565 -3.698 -8.931 1.00 90.44 85 LEU A O 1
ATOM 674 N N . ASP A 1 86 ? -1.694 -2.102 -7.601 1.00 91.25 86 ASP A N 1
ATOM 675 C CA . ASP A 1 86 ? -0.598 -1.745 -8.506 1.00 91.25 86 ASP A CA 1
ATOM 676 C C . ASP A 1 86 ? 0.458 -2.851 -8.616 1.00 91.25 86 ASP A C 1
ATOM 678 O O . ASP A 1 86 ? 1.029 -3.063 -9.686 1.00 91.25 86 ASP A O 1
ATOM 682 N N . ALA A 1 87 ? 0.679 -3.605 -7.535 1.00 88.88 87 ALA A N 1
ATOM 683 C CA . ALA A 1 87 ? 1.647 -4.702 -7.467 1.00 88.88 87 ALA A CA 1
ATOM 684 C C . ALA A 1 87 ? 1.094 -6.075 -7.899 1.00 88.88 87 ALA A C 1
ATOM 686 O O . ALA A 1 87 ? 1.803 -7.084 -7.816 1.00 88.88 87 ALA A O 1
ATOM 687 N N . LYS A 1 88 ? -0.172 -6.172 -8.320 1.00 89.12 88 LYS A N 1
ATOM 688 C CA . LYS A 1 88 ? -0.709 -7.417 -8.892 1.00 89.12 88 LYS A CA 1
ATOM 689 C C . LYS A 1 88 ? -0.050 -7.728 -10.243 1.00 89.12 88 LYS A C 1
ATOM 691 O O . LYS A 1 88 ? 0.478 -6.826 -10.884 1.00 89.12 88 LYS A O 1
ATOM 696 N N . PRO A 1 89 ? -0.108 -8.989 -10.717 1.00 85.00 89 PRO A N 1
ATOM 697 C CA . PRO A 1 89 ? 0.460 -9.360 -12.016 1.00 85.00 89 PRO A CA 1
ATOM 698 C C . PRO A 1 89 ? -0.064 -8.520 -13.191 1.00 85.00 89 PRO A C 1
ATOM 700 O O . PRO A 1 89 ? 0.666 -8.267 -14.140 1.00 85.00 89 PRO A O 1
ATOM 703 N N . ASP A 1 90 ? -1.328 -8.1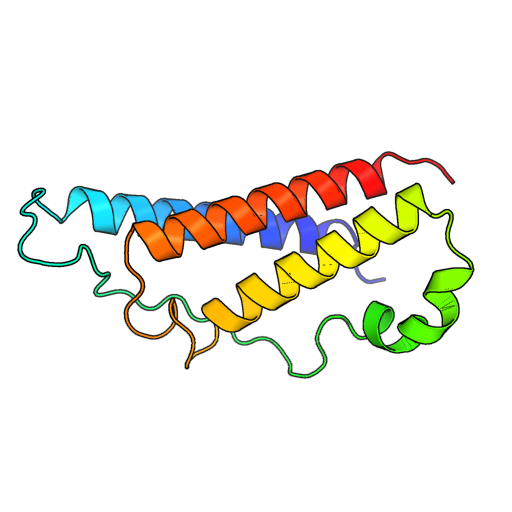08 -13.127 1.00 86.69 90 ASP A N 1
ATOM 704 C CA . ASP A 1 90 ? -2.011 -7.248 -14.095 1.00 86.69 90 ASP A CA 1
ATOM 705 C C . ASP A 1 90 ? -1.996 -5.757 -13.710 1.00 86.69 90 ASP A C 1
ATOM 707 O O . ASP A 1 90 ? -2.580 -4.935 -14.412 1.00 86.69 90 ASP A O 1
ATOM 711 N N . GLY A 1 91 ? -1.331 -5.410 -12.606 1.00 87.31 91 GLY A N 1
ATOM 712 C CA . GLY A 1 91 ? -1.163 -4.044 -12.129 1.00 87.31 91 GLY A CA 1
ATOM 713 C C . GLY A 1 91 ? -0.065 -3.276 -12.868 1.00 87.31 91 GLY A C 1
ATOM 714 O O . GLY A 1 91 ? 0.694 -3.821 -13.681 1.00 87.31 91 GLY A O 1
ATOM 715 N N . ILE A 1 92 ? 0.027 -1.981 -12.566 1.00 89.38 92 ILE A N 1
ATOM 716 C CA . ILE A 1 92 ? 0.984 -1.060 -13.193 1.00 89.38 92 ILE A CA 1
ATOM 717 C C . ILE A 1 92 ? 2.425 -1.531 -12.948 1.00 89.38 92 ILE A C 1
ATOM 719 O O . ILE A 1 92 ? 3.188 -1.707 -13.902 1.00 89.38 92 ILE A O 1
ATOM 723 N N . LEU A 1 93 ? 2.775 -1.865 -11.701 1.00 89.19 93 LEU A N 1
ATOM 724 C CA . LEU A 1 93 ? 4.116 -2.350 -11.358 1.00 89.19 93 LEU A CA 1
ATOM 725 C C . LEU A 1 93 ? 4.378 -3.779 -11.853 1.00 89.19 93 LEU A C 1
ATOM 727 O O . LEU A 1 93 ? 5.526 -4.139 -12.113 1.00 89.19 93 LEU A O 1
ATOM 731 N N . GLY A 1 94 ? 3.327 -4.587 -12.019 1.00 83.50 94 GLY A N 1
ATOM 732 C CA . GLY A 1 94 ? 3.428 -5.950 -12.543 1.00 83.50 94 GLY A CA 1
ATOM 733 C C . GLY A 1 94 ? 3.661 -6.035 -14.054 1.00 83.50 94 GLY A C 1
ATOM 734 O O . GLY A 1 94 ? 4.041 -7.095 -14.551 1.00 83.50 94 GLY A O 1
ATOM 735 N N . SER A 1 95 ? 3.466 -4.932 -14.783 1.00 82.12 95 SER A N 1
ATOM 736 C CA . SER A 1 95 ? 3.563 -4.892 -16.244 1.00 82.12 95 SER A CA 1
ATOM 737 C C . SER A 1 95 ? 4.700 -3.999 -16.750 1.00 82.12 95 SER A C 1
ATOM 739 O O . SER A 1 95 ? 5.662 -4.516 -17.321 1.00 82.12 95 SER A O 1
ATOM 741 N N . ARG A 1 96 ? 4.595 -2.673 -16.582 1.00 78.56 96 ARG A N 1
ATOM 742 C CA . ARG A 1 96 ? 5.536 -1.668 -17.120 1.00 78.56 96 ARG A CA 1
ATOM 743 C C . ARG A 1 96 ? 5.616 -0.406 -16.247 1.00 78.56 96 ARG A C 1
ATOM 745 O O . ARG A 1 96 ? 5.503 0.699 -16.769 1.00 78.56 96 ARG A O 1
ATOM 752 N N . GLY A 1 97 ? 5.808 -0.566 -14.941 1.00 83.38 97 GLY A N 1
ATOM 753 C CA . GLY A 1 97 ? 5.907 0.579 -14.030 1.00 83.38 97 GLY A CA 1
ATOM 754 C C . GLY A 1 97 ? 7.054 1.525 -14.402 1.00 83.38 97 GLY A C 1
ATOM 755 O O . GLY A 1 97 ? 8.166 1.068 -14.696 1.00 83.38 97 GLY A O 1
ATOM 756 N N . SER A 1 98 ? 6.790 2.827 -14.409 1.00 85.94 98 SER A N 1
ATOM 757 C CA . SER A 1 98 ? 7.794 3.881 -14.556 1.00 85.94 98 SER A CA 1
ATOM 758 C C . SER A 1 98 ? 8.394 4.302 -13.218 1.00 85.94 98 SER A C 1
ATOM 760 O O . SER A 1 98 ? 7.906 3.916 -12.156 1.00 85.94 98 SER A O 1
ATOM 762 N N . VAL A 1 99 ? 9.458 5.109 -13.257 1.00 86.25 99 VAL A N 1
ATOM 763 C CA . VAL A 1 99 ? 10.032 5.723 -12.045 1.00 86.25 99 VAL A CA 1
ATOM 764 C C . VAL A 1 99 ? 8.958 6.435 -11.222 1.00 86.25 99 VAL A C 1
ATOM 766 O O . VAL A 1 99 ? 8.929 6.328 -9.998 1.00 86.25 99 VAL A O 1
ATOM 769 N N . GLU A 1 100 ? 8.045 7.138 -11.882 1.00 87.62 100 GLU A N 1
ATOM 770 C CA . GLU A 1 100 ? 6.944 7.852 -11.241 1.00 87.62 100 GLU A CA 1
ATOM 771 C C . GLU A 1 100 ? 5.972 6.879 -10.564 1.00 87.62 100 GLU A C 1
ATOM 773 O O . GLU A 1 100 ? 5.651 7.080 -9.395 1.00 87.62 100 GLU A O 1
ATOM 778 N N . ASP A 1 101 ? 5.598 5.785 -11.236 1.00 90.56 101 ASP A N 1
ATOM 779 C CA . ASP A 1 101 ? 4.703 4.765 -10.671 1.00 90.56 101 ASP A CA 1
ATOM 780 C C . ASP A 1 101 ? 5.320 4.104 -9.425 1.00 90.56 101 ASP A C 1
ATOM 782 O O . ASP A 1 101 ? 4.673 3.941 -8.389 1.00 90.56 101 ASP A O 1
ATOM 786 N N . TYR A 1 102 ? 6.606 3.735 -9.494 1.00 90.38 102 TYR A N 1
ATOM 787 C CA . TYR A 1 102 ? 7.317 3.176 -8.342 1.00 90.38 102 TYR A CA 1
ATOM 788 C C . TYR A 1 102 ? 7.443 4.203 -7.209 1.00 90.38 102 TYR A C 1
ATOM 790 O O . TYR A 1 102 ? 7.311 3.835 -6.040 1.00 90.38 102 TYR A O 1
ATOM 798 N N . SER A 1 103 ? 7.679 5.476 -7.535 1.00 91.00 103 SER A N 1
ATOM 799 C CA . SER A 1 103 ? 7.779 6.558 -6.552 1.00 91.00 103 SER A CA 1
ATOM 800 C C . SER A 1 103 ? 6.452 6.787 -5.827 1.00 91.00 103 SER A C 1
ATOM 802 O O . SER A 1 103 ? 6.448 6.848 -4.600 1.00 91.00 103 SER A O 1
ATOM 804 N N . GLU A 1 104 ? 5.328 6.809 -6.546 1.00 92.94 104 GLU A N 1
ATOM 805 C CA . GLU A 1 104 ? 3.988 6.938 -5.957 1.00 92.94 104 GLU A CA 1
ATOM 806 C C . GLU A 1 104 ? 3.683 5.778 -4.996 1.00 92.94 104 GLU A C 1
ATOM 808 O O . GLU A 1 104 ? 3.269 5.989 -3.853 1.00 92.94 104 GLU A O 1
ATOM 813 N N . VAL A 1 105 ? 3.969 4.537 -5.402 1.00 93.56 105 VAL A N 1
ATOM 814 C CA . VAL A 1 105 ? 3.751 3.368 -4.536 1.00 93.56 105 VAL A CA 1
ATOM 815 C C . VAL A 1 105 ? 4.653 3.404 -3.294 1.00 93.56 105 VAL A C 1
ATOM 817 O O . VAL A 1 105 ? 4.224 2.996 -2.209 1.00 93.56 105 VAL A O 1
ATOM 820 N N . ILE A 1 106 ? 5.887 3.912 -3.408 1.00 93.88 106 ILE A N 1
ATOM 821 C CA . ILE A 1 106 ? 6.776 4.131 -2.254 1.00 93.88 106 ILE A CA 1
ATOM 822 C C . ILE A 1 106 ? 6.179 5.173 -1.300 1.00 93.88 106 ILE A C 1
ATOM 824 O O . ILE A 1 106 ? 6.175 4.933 -0.090 1.00 93.88 106 ILE A O 1
ATOM 828 N N . GLU A 1 107 ? 5.645 6.283 -1.815 1.00 95.25 107 GLU A N 1
ATOM 829 C CA . GLU A 1 107 ? 4.995 7.324 -1.008 1.00 95.25 107 GLU A CA 1
ATOM 830 C C . GLU A 1 107 ? 3.766 6.781 -0.267 1.00 95.25 107 GLU A C 1
ATOM 832 O O . GLU A 1 107 ? 3.647 6.951 0.950 1.00 95.25 107 GLU A O 1
ATOM 837 N N . PHE A 1 108 ? 2.897 6.032 -0.952 1.00 95.44 108 PHE A N 1
ATOM 838 C CA . PHE A 1 108 ? 1.743 5.389 -0.316 1.00 95.44 108 PHE A CA 1
ATOM 839 C C . PHE A 1 108 ? 2.158 4.403 0.775 1.00 95.44 108 PHE A C 1
ATOM 841 O O . PHE A 1 108 ? 1.505 4.305 1.821 1.00 95.44 108 PHE A O 1
ATOM 848 N N . LEU A 1 109 ? 3.248 3.666 0.555 1.00 94.25 109 LEU A N 1
ATOM 849 C CA . LEU A 1 109 ? 3.765 2.726 1.540 1.00 94.25 109 LEU A CA 1
ATOM 850 C C . LEU A 1 109 ? 4.368 3.448 2.752 1.00 94.25 109 LEU A C 1
ATOM 852 O O . LEU A 1 109 ? 4.196 2.978 3.880 1.00 94.25 109 LEU A O 1
ATOM 856 N N . ASP A 1 110 ? 5.014 4.595 2.551 1.00 95.31 110 ASP A N 1
ATOM 857 C CA . ASP A 1 110 ? 5.507 5.452 3.631 1.00 95.31 110 ASP A CA 1
ATOM 858 C C . ASP A 1 110 ? 4.370 6.017 4.484 1.00 95.31 110 ASP A C 1
ATOM 860 O O . ASP A 1 110 ? 4.413 5.921 5.717 1.00 95.31 110 ASP A O 1
ATOM 864 N N . ASP A 1 111 ? 3.311 6.512 3.849 1.00 95.81 111 ASP A N 1
ATOM 865 C CA . ASP A 1 111 ? 2.120 6.987 4.549 1.00 95.81 111 ASP A CA 1
ATOM 866 C C . ASP A 1 111 ? 1.428 5.860 5.327 1.00 95.81 111 ASP A C 1
ATOM 868 O O . ASP A 1 111 ? 1.041 6.038 6.490 1.00 95.81 111 ASP A O 1
ATOM 872 N N . ALA A 1 112 ? 1.334 4.662 4.743 1.00 94.12 112 ALA A N 1
ATOM 873 C CA . ALA A 1 112 ? 0.787 3.495 5.426 1.00 94.12 112 ALA A CA 1
ATOM 874 C C . ALA A 1 112 ? 1.638 3.105 6.649 1.00 94.12 112 ALA A C 1
ATOM 876 O O . ALA A 1 112 ? 1.100 2.852 7.732 1.00 94.12 112 ALA A O 1
ATOM 877 N N . LEU A 1 113 ? 2.967 3.088 6.521 1.00 92.69 113 LEU A N 1
ATOM 878 C CA . LEU A 1 113 ? 3.872 2.794 7.635 1.00 92.69 113 LEU A CA 1
ATOM 879 C C . LEU A 1 113 ? 3.756 3.838 8.753 1.00 92.69 113 LEU A C 1
ATOM 881 O O . LEU A 1 113 ? 3.691 3.468 9.928 1.00 92.69 113 LEU A O 1
ATOM 885 N N . LYS A 1 114 ? 3.643 5.122 8.403 1.00 93.44 114 LYS A N 1
ATOM 886 C CA . LYS A 1 114 ? 3.426 6.206 9.366 1.00 93.44 114 LYS A CA 1
ATOM 887 C C . LYS A 1 114 ? 2.107 6.041 10.121 1.00 93.44 114 LYS A C 1
ATOM 889 O O . LYS A 1 114 ? 2.092 6.111 11.351 1.00 93.44 114 LYS A O 1
ATOM 894 N N . LEU A 1 115 ? 1.008 5.760 9.417 1.00 92.62 115 LEU A N 1
ATOM 895 C CA . LEU A 1 115 ? -0.288 5.482 10.047 1.00 92.62 115 LEU A CA 1
ATOM 896 C C . LEU A 1 115 ? -0.216 4.264 10.974 1.00 92.62 115 LEU A C 1
ATOM 898 O O . LEU A 1 115 ? -0.785 4.286 12.067 1.00 92.62 115 LEU A O 1
ATOM 902 N N . ALA A 1 116 ? 0.505 3.214 10.575 1.00 89.62 116 ALA A N 1
ATOM 903 C CA . ALA A 1 116 ? 0.701 2.036 11.411 1.00 89.62 116 ALA A CA 1
ATOM 904 C C . ALA A 1 116 ? 1.466 2.360 12.703 1.00 89.62 116 ALA A C 1
ATOM 906 O O . ALA A 1 116 ? 1.070 1.900 13.778 1.00 89.62 116 ALA A O 1
ATOM 907 N N . ASP A 1 117 ? 2.518 3.177 12.624 1.00 89.50 117 ASP A N 1
ATOM 908 C CA . ASP A 1 117 ? 3.284 3.613 13.792 1.00 89.50 117 ASP A CA 1
ATOM 909 C C . ASP A 1 117 ? 2.419 4.467 14.738 1.00 89.50 117 ASP A C 1
ATOM 911 O O . ASP A 1 117 ? 2.386 4.213 15.949 1.00 89.50 117 ASP A O 1
ATOM 915 N N . GLU A 1 118 ? 1.628 5.399 14.203 1.00 89.81 118 GLU A N 1
ATOM 916 C CA . GLU A 1 118 ? 0.675 6.208 14.976 1.00 89.81 118 GLU A CA 1
ATOM 917 C C . GLU A 1 118 ? -0.414 5.363 15.655 1.00 89.81 118 GLU A C 1
ATOM 919 O O . GLU A 1 118 ? -0.815 5.651 16.784 1.00 89.81 118 GLU A O 1
ATOM 924 N N . LEU A 1 119 ? -0.893 4.307 14.993 1.00 86.19 119 LEU A N 1
ATOM 925 C CA . LEU A 1 119 ? -1.862 3.364 15.560 1.00 86.19 119 LEU A CA 1
ATOM 926 C C . LEU A 1 119 ? -1.225 2.429 16.600 1.00 86.19 119 LEU A C 1
ATOM 928 O O . LEU A 1 119 ? -1.906 1.973 17.517 1.00 86.19 119 LEU A O 1
ATOM 932 N N . SER A 1 120 ? 0.071 2.132 16.476 1.00 82.06 120 SER A N 1
ATOM 933 C CA . SER A 1 120 ? 0.796 1.239 17.389 1.00 82.06 120 SER A CA 1
ATOM 934 C C . SER A 1 120 ? 1.223 1.908 18.699 1.00 82.06 120 SER A C 1
ATOM 936 O O . SER A 1 120 ? 1.330 1.239 19.729 1.00 82.06 120 SER A O 1
ATOM 938 N N . THR A 1 121 ? 1.460 3.220 18.665 1.00 73.06 121 THR A N 1
ATOM 939 C CA . THR A 1 121 ? 1.925 4.027 19.805 1.00 73.06 121 THR A CA 1
ATOM 940 C C . THR A 1 121 ? 0.790 4.482 20.721 1.00 73.06 121 THR A C 1
ATOM 942 O O . THR A 1 121 ? 1.033 4.893 21.857 1.00 73.06 121 THR A O 1
ATOM 945 N N . GLN A 1 122 ? -0.462 4.347 20.283 1.00 60.31 122 GLN A N 1
ATOM 946 C CA . GLN A 1 122 ? -1.627 4.605 21.120 1.00 60.31 122 GLN A CA 1
ATOM 947 C C . GLN A 1 122 ? -1.852 3.436 22.088 1.00 60.31 122 GLN A C 1
ATOM 949 O O . GLN A 1 122 ? -2.381 2.387 21.721 1.00 60.31 122 GLN A O 1
ATOM 954 N N . LYS A 1 123 ? -1.436 3.617 23.349 1.00 45.31 123 LYS A N 1
ATOM 955 C CA . LYS A 1 123 ? -1.871 2.751 24.454 1.00 45.31 123 LYS A CA 1
ATOM 956 C C . LYS A 1 123 ? -3.402 2.789 24.546 1.00 45.31 123 LYS A C 1
ATOM 958 O O . LYS A 1 123 ? -3.984 3.874 24.534 1.00 45.31 123 LYS A O 1
ATOM 963 N N . ALA A 1 124 ? -4.003 1.600 24.612 1.00 45.47 124 ALA A N 1
ATOM 964 C CA . ALA A 1 124 ? -5.408 1.400 24.962 1.00 45.47 124 ALA A CA 1
ATOM 965 C C . ALA A 1 124 ? -5.708 1.921 26.373 1.00 45.47 124 ALA A C 1
ATOM 967 O O . ALA A 1 124 ? -4.805 1.800 27.237 1.00 45.47 124 ALA A O 1
#